Protein AF-A0A512BP98-F1 (afdb_monomer_lite)

Secondary structure (DSSP, 8-state):
--------------------------HHHHHHHHHHHHHHHHHEEE-TTS-EEEEETTEEEEE-TTS-EEEEETTS-EEEE-TTS-EEEEPPPPP---TT-----TT--PPTTHHHHHHHHHHHHHHHHHHHHHTSPPPPTTEEEEESSTTS--EEEEEPP-

Organism: NCBI:txid670291

Sequence (162 aa):
MALLAVAGTPAKAIPLWSSISQIDVPFALLEILQEQDLAYARAAARGPRGGAVARGPRGTVARGPQGGVAARGAYGGAAARGPAGNVAVRPGYRPPVPAGGWYRPPSYWWRPGAAVAAGAALGFVTAAAATAYATSPAPAAGQCWYYTNPQRTQGFWDICPR

pLDDT: mean 74.65, std 18.04, range [31.36, 97.12]

Structure (mmCIF, N/CA/C/O backbone):
data_AF-A0A512BP98-F1
#
_entry.id   AF-A0A512BP98-F1
#
loop_
_atom_site.group_PDB
_atom_site.id
_atom_site.type_symbol
_atom_site.label_atom_id
_atom_site.label_alt_id
_atom_site.label_comp_id
_atom_site.label_asym_id
_atom_site.label_entity_id
_atom_site.label_seq_id
_atom_site.pdbx_PDB_ins_code
_atom_site.Cartn_x
_atom_site.Cartn_y
_atom_site.Cartn_z
_atom_site.occupancy
_atom_site.B_iso_or_equiv
_atom_site.auth_seq_id
_atom_site.auth_comp_id
_atom_site.auth_asym_id
_atom_site.auth_atom_id
_atom_site.pdbx_PDB_model_num
ATOM 1 N N . MET A 1 1 ? -49.598 29.767 -35.362 1.00 39.59 1 MET A N 1
ATOM 2 C CA . MET A 1 1 ? -49.792 29.890 -36.826 1.00 39.59 1 MET A CA 1
ATOM 3 C C . MET A 1 1 ? -48.652 30.729 -37.390 1.00 39.59 1 MET A C 1
ATOM 5 O O . MET A 1 1 ? -48.284 31.679 -36.718 1.00 39.59 1 MET A O 1
ATOM 9 N N . ALA A 1 2 ? -48.158 30.368 -38.583 1.00 36.09 2 ALA A N 1
ATOM 10 C CA . ALA A 1 2 ? -47.005 30.912 -39.338 1.00 36.09 2 ALA A CA 1
ATOM 11 C C . ALA A 1 2 ? -45.625 30.425 -38.830 1.00 36.09 2 ALA A C 1
ATOM 13 O O . ALA A 1 2 ? -45.247 30.745 -37.711 1.00 36.09 2 ALA A O 1
ATOM 14 N N . LEU A 1 3 ? -44.911 29.473 -39.457 1.00 31.36 3 LEU A N 1
ATOM 15 C CA . LEU A 1 3 ? -44.362 29.325 -40.830 1.00 31.36 3 LEU A CA 1
ATOM 16 C C . LEU A 1 3 ? -43.323 30.393 -41.238 1.00 31.36 3 LEU A C 1
ATOM 18 O O . LEU A 1 3 ? -43.683 31.520 -41.539 1.00 31.36 3 LEU A O 1
ATOM 22 N N . LEU A 1 4 ? -42.068 29.913 -41.299 1.00 37.94 4 LEU A N 1
ATOM 23 C CA . LEU A 1 4 ? -40.976 30.165 -42.260 1.00 37.94 4 LEU A CA 1
ATOM 24 C C . LEU A 1 4 ? -40.556 31.603 -42.610 1.00 37.94 4 LEU A C 1
ATOM 26 O O . LEU A 1 4 ? -41.310 32.347 -43.219 1.00 37.94 4 LEU A O 1
ATOM 30 N N . ALA A 1 5 ? -39.250 31.867 -42.473 1.00 34.59 5 ALA A N 1
ATOM 31 C CA . ALA A 1 5 ? -38.382 32.098 -43.637 1.00 34.59 5 ALA A CA 1
ATOM 32 C C . ALA A 1 5 ? -36.896 32.005 -43.237 1.00 34.59 5 ALA A C 1
ATOM 34 O O . ALA A 1 5 ? -36.351 32.879 -42.569 1.00 34.59 5 ALA A O 1
ATOM 35 N N . VAL A 1 6 ? -36.237 30.930 -43.676 1.00 40.78 6 VAL A N 1
ATOM 36 C CA . VAL A 1 6 ? -34.780 30.886 -43.843 1.00 40.78 6 VAL A CA 1
ATOM 37 C C . VAL A 1 6 ? -34.463 31.720 -45.083 1.00 40.78 6 VAL A C 1
ATOM 39 O O . VAL A 1 6 ? -34.908 31.382 -46.176 1.00 40.78 6 VAL A O 1
ATOM 42 N N . ALA A 1 7 ? -33.695 32.791 -44.916 1.00 38.19 7 ALA A N 1
ATOM 43 C CA . ALA A 1 7 ? -33.055 33.511 -46.009 1.00 38.19 7 ALA A CA 1
ATOM 44 C C . ALA A 1 7 ? -31.550 33.527 -45.727 1.00 38.19 7 ALA A C 1
ATOM 46 O O . ALA A 1 7 ? -31.089 34.122 -44.754 1.00 38.19 7 ALA A O 1
ATOM 47 N N . GLY A 1 8 ? -30.809 32.770 -46.537 1.00 35.94 8 GLY A N 1
ATOM 48 C CA . GLY A 1 8 ? -29.367 32.603 -46.424 1.00 35.94 8 GLY A CA 1
ATOM 49 C C . GLY A 1 8 ? -28.592 33.872 -46.767 1.00 35.94 8 GLY A C 1
ATOM 50 O O . GLY A 1 8 ? -28.970 34.638 -47.652 1.00 35.94 8 GLY A O 1
ATOM 51 N N . THR A 1 9 ? -27.461 34.049 -46.093 1.00 41.59 9 THR A N 1
ATOM 52 C CA . THR A 1 9 ? -26.398 34.971 -46.493 1.00 41.59 9 THR A CA 1
ATOM 53 C C . THR A 1 9 ? -25.179 34.148 -46.924 1.00 41.59 9 THR A C 1
ATOM 55 O O . THR A 1 9 ? -24.872 33.126 -46.304 1.00 41.59 9 THR A O 1
ATOM 58 N N . PRO A 1 10 ? -24.509 34.519 -48.030 1.00 41.44 10 PRO A N 1
ATOM 59 C CA . PRO A 1 10 ? -23.468 33.695 -48.628 1.00 41.44 10 PRO A CA 1
ATOM 60 C C . PRO A 1 10 ? -22.238 33.635 -47.721 1.00 41.44 10 PRO A C 1
ATOM 62 O O . PRO A 1 10 ? -21.668 34.662 -47.345 1.00 41.44 10 PRO A O 1
ATOM 65 N N . ALA A 1 11 ? -21.817 32.410 -47.404 1.00 36.59 11 ALA A N 1
ATOM 66 C CA . ALA A 1 11 ? -20.544 32.131 -46.765 1.00 36.59 11 ALA A CA 1
ATOM 67 C C . ALA A 1 11 ? -19.421 32.735 -47.619 1.00 36.59 11 ALA A C 1
ATOM 69 O O . ALA A 1 11 ? -19.130 32.279 -48.726 1.00 36.59 11 ALA A O 1
ATOM 70 N N . LYS A 1 12 ? -18.806 33.798 -47.103 1.00 33.00 12 LYS A N 1
ATOM 71 C CA . LYS A 1 12 ? -17.598 34.381 -47.672 1.00 33.00 12 LYS A CA 1
ATOM 72 C C . LYS A 1 12 ? -16.491 33.344 -47.496 1.00 33.00 12 LYS A C 1
ATOM 74 O O . LYS A 1 12 ? -16.053 33.094 -46.376 1.00 33.00 12 LYS A O 1
ATOM 79 N N . ALA A 1 13 ? -16.107 32.699 -48.596 1.00 33.84 13 ALA A N 1
ATOM 80 C CA . ALA A 1 13 ? -15.007 31.752 -48.639 1.00 33.84 13 ALA A CA 1
ATOM 81 C C . ALA A 1 13 ? -13.749 32.428 -48.080 1.00 33.84 13 ALA A C 1
ATOM 83 O O . ALA A 1 13 ? -13.216 33.369 -48.668 1.00 33.84 13 ALA A O 1
ATOM 84 N N . ILE A 1 14 ? -13.312 31.972 -46.909 1.00 42.06 14 ILE A N 1
ATOM 85 C CA . ILE A 1 14 ? -11.987 32.284 -46.389 1.00 42.06 14 ILE A CA 1
ATOM 86 C C . ILE A 1 14 ? -11.029 31.544 -47.324 1.00 42.06 14 ILE A C 1
ATOM 88 O O . ILE A 1 14 ? -11.155 30.321 -47.442 1.00 42.06 14 ILE A O 1
ATOM 92 N N . PRO A 1 15 ? -10.119 32.229 -48.035 1.00 39.94 15 PRO A N 1
ATOM 93 C CA . PRO A 1 15 ? -9.120 31.521 -48.806 1.00 39.94 15 PRO A CA 1
ATOM 94 C C . PRO A 1 15 ? -8.300 30.693 -47.818 1.00 39.94 15 PRO A C 1
ATOM 96 O O . PRO A 1 15 ? -7.612 31.237 -46.954 1.00 39.94 15 PRO A O 1
ATOM 99 N N . LEU A 1 16 ? -8.384 29.368 -47.946 1.00 37.56 16 LEU A N 1
ATOM 100 C CA . LEU A 1 16 ? -7.398 28.433 -47.418 1.00 37.56 16 LEU A CA 1
ATOM 101 C C . LEU A 1 16 ? -6.111 28.647 -48.219 1.00 37.56 16 LEU A C 1
ATOM 103 O O . LEU A 1 16 ? -5.688 27.802 -49.002 1.00 37.56 16 LEU A O 1
ATOM 107 N N . TRP A 1 17 ? -5.501 29.821 -48.065 1.00 37.38 17 TRP A N 1
ATOM 108 C CA . TRP A 1 17 ? -4.091 29.971 -48.336 1.00 37.38 17 TRP A CA 1
ATOM 109 C C . TRP A 1 17 ? -3.390 29.212 -47.228 1.00 37.38 17 TRP A C 1
ATOM 111 O O . TRP A 1 17 ? -3.154 29.693 -46.123 1.00 37.38 17 TRP A O 1
ATOM 121 N N . SER A 1 18 ? -3.146 27.949 -47.550 1.00 37.00 18 SER A N 1
ATOM 122 C CA . SER A 1 18 ? -2.037 27.179 -47.050 1.00 37.00 18 SER A CA 1
ATOM 123 C C . SER A 1 18 ? -0.795 28.061 -47.146 1.00 37.00 18 SER A C 1
ATOM 125 O O . SER A 1 18 ? -0.094 28.066 -48.154 1.00 37.00 18 SER A O 1
ATOM 127 N N . SER A 1 19 ? -0.504 28.791 -46.070 1.00 35.91 19 SER A N 1
ATOM 128 C CA . SER A 1 19 ? 0.875 28.957 -45.649 1.00 35.91 19 SER A CA 1
ATOM 129 C C . SER A 1 19 ? 1.398 27.542 -45.459 1.00 35.91 19 SER A C 1
ATOM 131 O O . SER A 1 19 ? 1.323 26.959 -44.380 1.00 35.91 19 SER A O 1
ATOM 133 N N . ILE A 1 20 ? 1.876 26.951 -46.554 1.00 42.22 20 ILE A N 1
ATOM 134 C CA . ILE A 1 20 ? 2.991 26.029 -46.491 1.00 42.22 20 ILE A CA 1
ATOM 135 C C . ILE A 1 20 ? 4.072 26.909 -45.896 1.00 42.22 20 ILE A C 1
ATOM 137 O O . ILE A 1 20 ? 4.719 27.681 -46.598 1.00 42.22 20 ILE A O 1
ATOM 141 N N . SER A 1 21 ? 4.135 26.901 -44.565 1.00 42.84 21 SER A N 1
ATOM 142 C CA . SER A 1 21 ? 5.282 27.356 -43.816 1.00 42.84 21 SER A CA 1
ATOM 143 C C . SER A 1 21 ? 6.435 26.637 -44.477 1.00 42.84 21 SER A C 1
ATOM 145 O O . SER A 1 21 ? 6.588 25.426 -44.326 1.00 42.84 21 SER A O 1
ATOM 147 N N . GLN A 1 22 ? 7.139 27.367 -45.333 1.00 44.88 22 GLN A N 1
ATOM 148 C CA . GLN A 1 22 ? 8.429 26.987 -45.840 1.00 44.88 22 GLN A CA 1
ATOM 149 C C . GLN A 1 22 ? 9.203 26.656 -44.575 1.00 44.88 22 GLN A C 1
ATOM 151 O O . GLN A 1 22 ? 9.452 27.529 -43.744 1.00 44.88 22 GLN A O 1
ATOM 156 N N . ILE A 1 23 ? 9.390 25.360 -44.332 1.00 49.16 23 ILE A N 1
ATOM 157 C CA . ILE A 1 23 ? 10.191 24.886 -43.223 1.00 49.16 23 ILE A CA 1
ATOM 158 C C . ILE A 1 23 ? 11.600 25.292 -43.640 1.00 49.16 23 ILE A C 1
ATOM 160 O O . ILE A 1 23 ? 12.317 24.513 -44.262 1.00 49.16 23 ILE A O 1
ATOM 164 N N . ASP A 1 24 ? 11.960 26.546 -43.367 1.00 49.97 24 ASP A N 1
ATOM 165 C CA . ASP A 1 24 ? 13.341 26.971 -43.244 1.00 49.97 24 ASP A CA 1
ATOM 166 C C . ASP A 1 24 ? 13.849 26.215 -42.028 1.00 49.97 24 ASP A C 1
ATOM 168 O O . ASP A 1 24 ? 13.791 26.669 -40.886 1.00 49.97 24 ASP A O 1
ATOM 172 N N . VAL A 1 25 ? 14.239 24.968 -42.278 1.00 53.50 25 VAL A N 1
ATOM 173 C CA . VAL A 1 25 ? 15.059 24.200 -41.363 1.00 53.50 25 VAL A CA 1
ATOM 174 C C . VAL A 1 25 ? 16.307 25.058 -41.168 1.00 53.50 25 VAL A C 1
ATOM 176 O O . VAL A 1 25 ? 17.061 25.247 -42.127 1.00 53.50 25 VAL A O 1
ATOM 179 N N . PRO A 1 26 ? 16.508 25.655 -39.978 1.00 64.62 26 PRO A N 1
ATOM 180 C CA . PRO A 1 26 ? 17.643 26.531 -39.770 1.00 64.62 26 PRO A CA 1
ATOM 181 C C . PRO A 1 26 ? 18.900 25.708 -40.033 1.00 64.62 26 PRO A C 1
ATOM 183 O O . PRO A 1 26 ? 18.976 24.552 -39.621 1.00 64.62 26 PRO A O 1
ATOM 186 N N . PHE A 1 27 ? 19.874 26.290 -40.727 1.00 59.91 27 PHE A N 1
ATOM 187 C CA . PHE A 1 27 ? 21.134 25.631 -41.084 1.00 59.91 27 PHE A CA 1
ATOM 188 C C . PHE A 1 27 ? 21.770 24.890 -39.889 1.00 59.91 27 PHE A C 1
ATOM 190 O O . PHE A 1 27 ? 22.237 23.767 -40.037 1.00 59.91 27 PHE A O 1
ATOM 197 N N . ALA A 1 28 ? 21.642 25.448 -38.681 1.00 59.97 28 ALA A N 1
ATOM 198 C CA . ALA A 1 28 ? 22.069 24.823 -37.430 1.00 59.97 28 ALA A CA 1
ATOM 199 C C . ALA A 1 28 ? 21.374 23.481 -37.113 1.00 59.97 28 ALA A C 1
ATOM 201 O O . ALA A 1 28 ? 21.995 22.586 -36.555 1.00 59.97 28 ALA A O 1
ATOM 202 N N . LEU A 1 29 ? 20.094 23.300 -37.458 1.00 61.03 29 LEU A N 1
ATOM 203 C CA . LEU A 1 29 ? 19.386 22.031 -37.265 1.00 61.03 29 LEU A CA 1
ATOM 204 C C . LEU A 1 29 ? 19.847 20.970 -38.270 1.00 61.03 29 LEU A C 1
ATOM 206 O O . LEU A 1 2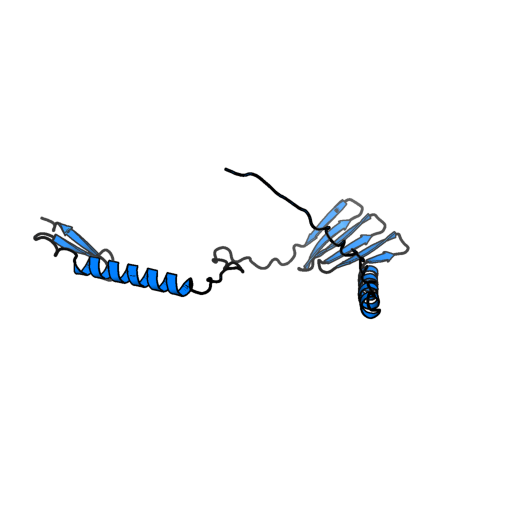9 ? 19.983 19.810 -37.889 1.00 61.03 29 LEU A O 1
ATOM 210 N N . LEU A 1 30 ? 20.127 21.353 -39.522 1.00 66.19 30 LEU A N 1
ATOM 211 C CA . LEU A 1 30 ? 20.768 20.441 -40.475 1.00 66.19 30 LEU A CA 1
ATOM 212 C C . LEU A 1 30 ? 22.164 20.049 -39.998 1.00 66.19 30 LEU A C 1
ATOM 214 O O . LEU A 1 30 ? 22.507 18.877 -40.057 1.00 66.19 30 LEU A O 1
ATOM 218 N N . GLU A 1 31 ? 22.935 21.000 -39.476 1.00 66.75 31 GLU A N 1
ATOM 219 C CA . GLU A 1 31 ? 24.270 20.752 -38.935 1.00 66.75 31 GLU A CA 1
ATOM 220 C C . GLU A 1 31 ? 24.221 19.781 -37.743 1.00 66.75 31 GLU A C 1
ATOM 222 O O . GLU A 1 31 ? 24.942 18.787 -37.733 1.00 66.75 31 GLU A O 1
ATOM 227 N N . ILE A 1 32 ? 23.278 19.968 -36.810 1.00 62.75 32 ILE A N 1
ATOM 228 C CA . ILE A 1 32 ? 23.060 19.056 -35.672 1.00 62.75 32 ILE A CA 1
ATOM 229 C C . ILE A 1 32 ? 22.636 17.656 -36.137 1.00 62.75 32 ILE A C 1
ATOM 231 O O . ILE A 1 32 ? 23.136 16.654 -35.619 1.00 62.75 32 ILE A O 1
ATOM 235 N N . LEU A 1 33 ? 21.712 17.555 -37.098 1.00 67.69 33 LEU A N 1
ATOM 236 C CA . LEU A 1 33 ? 21.278 16.260 -37.636 1.00 67.69 33 LEU A CA 1
ATOM 237 C C . LEU A 1 33 ? 22.426 15.557 -38.376 1.00 67.69 33 LEU A C 1
ATOM 239 O O . LEU A 1 33 ? 22.634 14.357 -38.201 1.00 67.69 33 LEU A O 1
ATOM 243 N N . GLN A 1 34 ? 23.226 16.308 -39.128 1.00 63.88 34 GLN A N 1
ATOM 244 C CA . GLN A 1 34 ? 24.363 15.795 -39.885 1.00 63.88 34 GLN A CA 1
ATOM 245 C C . GLN A 1 34 ? 25.520 15.362 -38.972 1.00 63.88 34 GLN A C 1
ATOM 247 O O . GLN A 1 34 ? 26.167 14.344 -39.229 1.00 63.88 34 GLN A O 1
ATOM 252 N N . GLU A 1 35 ? 25.748 16.062 -37.859 1.00 57.34 35 GLU A N 1
ATOM 253 C CA . GLU A 1 35 ? 26.677 15.636 -36.811 1.00 57.34 35 GLU A CA 1
ATOM 254 C C . GLU A 1 35 ? 26.211 14.362 -36.098 1.00 57.34 35 GLU A C 1
ATOM 256 O O . GLU A 1 35 ? 27.038 13.490 -35.812 1.00 57.34 35 GLU A O 1
ATOM 261 N N . GLN A 1 36 ? 24.907 14.212 -35.842 1.00 59.97 36 GLN A N 1
ATOM 262 C CA . GLN A 1 36 ? 24.342 13.004 -35.234 1.00 59.97 36 GLN A CA 1
ATOM 263 C C . GLN A 1 36 ? 24.442 11.791 -36.158 1.00 59.97 36 GLN A C 1
ATOM 265 O O . GLN A 1 36 ? 24.864 10.726 -35.702 1.00 59.97 36 GLN A O 1
ATOM 270 N N . ASP A 1 37 ? 24.139 11.947 -37.448 1.00 54.72 37 ASP A N 1
ATOM 271 C CA . ASP A 1 37 ? 24.286 10.876 -38.437 1.00 54.72 37 ASP A CA 1
ATOM 272 C C . ASP A 1 37 ? 25.752 10.487 -38.634 1.00 54.72 37 ASP A C 1
ATOM 274 O O . ASP A 1 37 ? 26.072 9.301 -38.720 1.00 54.72 37 ASP A O 1
ATOM 278 N N . LEU A 1 38 ? 26.681 11.449 -38.604 1.00 57.88 38 LEU A N 1
ATOM 279 C CA . LEU A 1 38 ? 28.112 11.153 -38.619 1.00 57.88 38 LEU A CA 1
ATOM 280 C C . LEU A 1 38 ? 28.579 10.487 -37.323 1.00 57.88 38 LEU A C 1
ATOM 282 O O . LEU A 1 38 ? 29.408 9.585 -37.376 1.00 57.88 38 LEU A O 1
ATOM 286 N N . ALA A 1 39 ? 28.071 10.882 -36.157 1.00 58.88 39 ALA A N 1
ATOM 287 C CA . ALA A 1 39 ? 28.380 10.220 -34.892 1.00 58.88 39 ALA A CA 1
ATOM 288 C C . ALA A 1 39 ? 27.839 8.783 -34.862 1.00 58.88 39 ALA A C 1
ATOM 290 O O . ALA A 1 39 ? 28.541 7.881 -34.406 1.00 58.88 39 ALA A O 1
ATOM 291 N N . TYR A 1 40 ? 26.643 8.553 -35.407 1.00 53.28 40 TYR A N 1
ATOM 292 C CA . TYR A 1 40 ? 26.025 7.236 -35.533 1.00 53.28 40 TYR A CA 1
ATOM 293 C C . TYR A 1 40 ? 26.748 6.358 -36.566 1.00 53.28 40 TYR A C 1
ATOM 295 O O . TYR A 1 40 ? 27.058 5.198 -36.290 1.00 53.28 40 TYR A O 1
ATOM 303 N N . ALA A 1 41 ? 27.127 6.926 -37.714 1.00 54.91 41 ALA A N 1
ATOM 304 C CA . ALA A 1 41 ? 27.944 6.266 -38.729 1.00 54.91 41 ALA A CA 1
ATOM 305 C C . ALA A 1 41 ? 29.365 5.963 -38.222 1.00 54.91 41 ALA A C 1
ATOM 307 O O . ALA A 1 41 ? 29.892 4.888 -38.478 1.00 54.91 41 ALA A O 1
ATOM 308 N N . ARG A 1 42 ? 29.976 6.842 -37.417 1.00 53.97 42 ARG A N 1
ATOM 309 C CA . ARG A 1 42 ? 31.253 6.569 -36.722 1.00 53.97 42 ARG A CA 1
ATOM 310 C C . ARG A 1 42 ? 31.105 5.503 -35.641 1.00 53.97 42 ARG A C 1
ATOM 312 O O . ARG A 1 42 ? 32.078 4.831 -35.299 1.00 53.97 42 ARG A O 1
ATOM 319 N N . ALA A 1 43 ? 29.902 5.334 -35.103 1.00 64.56 43 ALA A N 1
ATOM 320 C CA . ALA A 1 43 ? 29.615 4.285 -34.146 1.00 64.56 43 ALA A CA 1
ATOM 321 C C . ALA A 1 43 ? 29.541 2.905 -34.818 1.00 64.56 43 ALA A C 1
ATOM 323 O O . ALA A 1 43 ? 29.760 1.910 -34.129 1.00 64.56 43 ALA A O 1
ATOM 324 N N . ALA A 1 44 ? 29.298 2.835 -36.134 1.00 73.88 44 ALA A N 1
ATOM 325 C CA . ALA A 1 44 ? 29.232 1.603 -36.912 1.00 73.88 44 ALA A CA 1
ATOM 326 C C . ALA A 1 44 ? 30.318 1.525 -38.006 1.00 73.88 44 ALA A C 1
ATOM 328 O O . ALA A 1 44 ? 30.187 2.096 -39.081 1.00 73.88 44 ALA A O 1
ATOM 329 N N . ALA A 1 45 ? 31.381 0.752 -37.778 1.00 81.81 45 ALA A N 1
ATOM 330 C CA . ALA A 1 45 ? 32.474 0.569 -38.733 1.00 81.81 45 ALA A CA 1
ATOM 331 C C . ALA A 1 45 ? 32.446 -0.824 -39.376 1.00 81.81 45 ALA A C 1
ATOM 333 O O . ALA A 1 45 ? 32.307 -1.834 -38.681 1.00 81.81 45 ALA A O 1
ATOM 334 N N . ARG A 1 46 ? 32.652 -0.900 -40.698 1.00 80.81 46 ARG A N 1
ATOM 335 C CA . ARG A 1 46 ? 32.853 -2.161 -41.429 1.00 80.81 46 ARG A CA 1
ATOM 336 C C . ARG A 1 46 ? 34.295 -2.263 -41.912 1.00 80.81 46 ARG A C 1
ATOM 338 O O . ARG A 1 46 ? 34.794 -1.377 -42.593 1.00 80.81 46 ARG A O 1
ATOM 345 N N . GLY A 1 47 ? 34.968 -3.345 -41.539 1.00 78.06 47 GLY A N 1
ATOM 346 C CA . GLY A 1 47 ? 36.344 -3.606 -41.930 1.00 78.06 47 GLY A CA 1
ATOM 347 C C . GLY A 1 47 ? 36.449 -4.177 -43.349 1.00 78.06 47 GLY A C 1
ATOM 348 O O . GLY A 1 47 ? 35.525 -4.849 -43.815 1.00 78.06 47 GLY A O 1
ATOM 349 N N . PRO A 1 48 ? 37.609 -4.014 -44.008 1.00 73.44 48 PRO A N 1
ATOM 350 C CA . PRO A 1 48 ? 37.841 -4.471 -45.383 1.00 73.44 48 PRO A CA 1
ATOM 351 C C . PRO A 1 48 ? 37.709 -5.989 -45.552 1.00 73.44 48 PRO A C 1
ATOM 353 O O . PRO A 1 48 ? 37.440 -6.479 -46.641 1.00 73.44 48 PRO A O 1
ATOM 356 N N . ARG A 1 49 ? 37.856 -6.752 -44.463 1.00 74.94 49 ARG A N 1
ATOM 357 C CA . ARG A 1 49 ? 37.703 -8.213 -44.465 1.00 74.94 49 ARG A CA 1
ATOM 358 C C . ARG A 1 49 ? 36.263 -8.685 -44.236 1.00 74.94 49 ARG A C 1
ATOM 360 O O . ARG A 1 49 ? 36.053 -9.880 -44.114 1.00 74.94 49 ARG A O 1
ATOM 367 N N . GLY A 1 50 ? 35.282 -7.779 -44.156 1.00 78.00 50 GLY A N 1
ATOM 368 C CA . GLY A 1 50 ? 33.854 -8.110 -44.043 1.00 78.00 50 GLY A CA 1
ATOM 369 C C . GLY A 1 50 ? 33.279 -8.114 -42.621 1.00 78.00 50 GLY A C 1
ATOM 370 O O . GLY A 1 50 ? 32.067 -8.266 -42.468 1.00 78.00 50 GLY A O 1
ATOM 371 N N . GLY A 1 51 ? 34.107 -7.904 -41.592 1.00 84.00 51 GLY A N 1
ATOM 372 C CA . GLY A 1 51 ? 33.649 -7.734 -40.209 1.00 84.00 51 GLY A CA 1
ATOM 373 C C . GLY A 1 51 ? 33.001 -6.367 -39.968 1.00 84.00 51 GLY A C 1
ATOM 374 O O . GLY A 1 51 ? 33.320 -5.407 -40.663 1.00 84.00 51 GLY A O 1
ATOM 375 N N . ALA A 1 52 ? 32.109 -6.264 -38.986 1.00 85.94 52 ALA A N 1
ATOM 376 C CA . ALA A 1 52 ? 31.407 -5.025 -38.646 1.00 85.94 52 ALA A CA 1
ATOM 377 C C . ALA A 1 52 ? 31.341 -4.821 -37.131 1.00 85.94 52 ALA A C 1
ATOM 379 O O . ALA A 1 52 ? 31.123 -5.780 -36.400 1.00 85.94 52 ALA A O 1
ATOM 380 N N . VAL A 1 53 ? 31.496 -3.591 -36.653 1.00 86.25 53 VAL A N 1
ATOM 381 C CA . VAL A 1 53 ? 31.329 -3.214 -35.245 1.00 86.25 53 VAL A CA 1
ATOM 382 C C . VAL A 1 53 ? 30.357 -2.055 -35.163 1.00 86.25 53 VAL A C 1
ATOM 384 O O . VAL A 1 53 ? 30.519 -1.109 -35.911 1.00 86.25 53 VAL A O 1
ATOM 387 N N . ALA A 1 54 ? 29.386 -2.117 -34.258 1.00 87.62 54 ALA A N 1
ATOM 388 C CA . ALA A 1 54 ? 28.453 -1.045 -33.943 1.00 87.62 54 ALA A CA 1
ATOM 389 C C . ALA A 1 54 ? 28.502 -0.724 -32.443 1.00 87.62 54 ALA A C 1
ATOM 391 O O . ALA A 1 54 ? 28.474 -1.624 -31.601 1.00 87.62 54 ALA A O 1
ATOM 392 N N . ARG A 1 55 ? 28.562 0.559 -32.095 1.00 84.44 55 ARG A N 1
ATOM 393 C CA . ARG A 1 55 ? 28.512 1.091 -30.733 1.00 84.44 55 ARG A CA 1
ATOM 394 C C . ARG A 1 55 ? 27.258 1.935 -30.585 1.00 84.44 55 ARG A C 1
ATOM 396 O O . ARG A 1 55 ? 26.957 2.765 -31.425 1.00 84.44 55 ARG A O 1
ATOM 403 N N . GLY A 1 56 ? 26.527 1.735 -29.503 1.00 81.38 56 GLY A N 1
ATOM 404 C CA . GLY A 1 56 ? 25.343 2.521 -29.202 1.00 81.38 56 GLY A CA 1
ATOM 405 C C . GLY A 1 56 ? 25.167 2.728 -27.702 1.00 81.38 56 GLY A C 1
ATOM 406 O O . GLY A 1 56 ? 25.915 2.164 -26.899 1.00 81.38 56 GLY A O 1
ATOM 407 N N . PRO A 1 57 ? 24.138 3.489 -27.302 1.00 77.25 57 PRO A N 1
ATOM 408 C CA . PRO A 1 57 ? 23.861 3.790 -25.896 1.00 77.25 57 PRO A CA 1
ATOM 409 C C . PRO A 1 57 ? 23.570 2.535 -25.058 1.00 77.25 57 PRO A C 1
ATOM 411 O O . PRO A 1 57 ? 23.749 2.535 -23.846 1.00 77.25 57 PRO A O 1
ATOM 414 N N . ARG A 1 58 ? 23.149 1.437 -25.699 1.00 77.12 58 ARG A N 1
ATOM 415 C CA . ARG A 1 58 ? 22.850 0.160 -25.031 1.00 77.12 58 ARG A CA 1
ATOM 416 C C . ARG A 1 58 ? 24.029 -0.817 -24.999 1.00 77.12 58 ARG A C 1
ATOM 418 O O . ARG A 1 58 ? 23.926 -1.853 -24.340 1.00 77.12 58 ARG A O 1
ATOM 425 N N . GLY A 1 59 ? 25.142 -0.506 -25.667 1.00 81.75 59 GLY A N 1
ATOM 426 C CA . GLY A 1 59 ? 26.306 -1.387 -25.728 1.00 81.75 59 GLY A CA 1
ATOM 427 C C . GLY A 1 59 ? 27.010 -1.418 -27.082 1.00 81.75 59 GLY A C 1
ATOM 428 O O . GLY A 1 59 ? 26.698 -0.650 -27.989 1.00 81.75 59 GLY A O 1
ATOM 429 N N . THR A 1 60 ? 27.973 -2.324 -27.216 1.00 87.38 60 THR A N 1
ATOM 430 C CA . THR A 1 60 ? 28.722 -2.571 -28.452 1.00 87.38 60 THR A CA 1
ATOM 431 C C . THR A 1 60 ? 28.435 -3.964 -28.986 1.00 87.38 60 THR A C 1
ATOM 433 O O . THR A 1 60 ? 28.299 -4.911 -28.216 1.00 87.38 60 THR A O 1
ATOM 436 N N . VAL A 1 61 ? 28.383 -4.108 -30.306 1.00 88.12 61 VAL A N 1
ATOM 437 C CA . VAL A 1 61 ? 28.263 -5.392 -31.000 1.00 88.12 61 VAL A CA 1
ATOM 438 C C . VAL A 1 61 ? 29.304 -5.443 -32.106 1.00 88.12 61 VAL A C 1
ATOM 440 O O . VAL A 1 61 ? 29.480 -4.477 -32.833 1.00 88.12 61 VAL A O 1
ATOM 443 N N . ALA A 1 62 ? 29.994 -6.563 -32.245 1.00 88.44 62 ALA A N 1
ATOM 444 C CA . ALA A 1 62 ? 30.966 -6.828 -33.286 1.00 88.44 62 ALA A CA 1
ATOM 445 C C . ALA A 1 62 ? 30.656 -8.171 -33.946 1.00 88.44 62 ALA A C 1
ATOM 447 O O . ALA A 1 62 ? 30.397 -9.156 -33.264 1.00 88.44 62 ALA A O 1
ATOM 448 N N . ARG A 1 63 ? 30.714 -8.225 -35.273 1.00 87.81 63 ARG A N 1
ATOM 449 C CA . ARG A 1 63 ? 30.675 -9.441 -36.078 1.00 87.81 63 ARG A CA 1
ATOM 450 C C . ARG A 1 63 ? 32.013 -9.592 -36.790 1.00 87.81 63 ARG A C 1
ATOM 452 O O . ARG A 1 63 ? 32.425 -8.713 -37.543 1.00 87.81 63 ARG A O 1
ATOM 459 N N . GLY A 1 64 ? 32.677 -10.713 -36.552 1.00 83.44 64 GLY A N 1
ATOM 460 C CA . GLY A 1 64 ? 33.877 -11.113 -37.265 1.00 83.44 64 GLY A CA 1
ATOM 461 C C . GLY A 1 64 ? 33.558 -11.601 -38.682 1.00 83.44 64 GLY A C 1
ATOM 462 O O . GLY A 1 64 ? 32.427 -12.004 -38.966 1.00 83.44 64 GLY A O 1
ATOM 463 N N . PRO A 1 65 ? 34.550 -11.599 -39.578 1.00 79.19 65 PRO A N 1
ATOM 464 C CA . PRO A 1 65 ? 34.345 -11.987 -40.969 1.00 79.19 65 PRO A CA 1
ATOM 465 C C . PRO A 1 65 ? 33.992 -13.471 -41.151 1.00 79.19 65 PRO A C 1
ATOM 467 O O . PRO A 1 65 ? 33.313 -13.824 -42.105 1.00 79.19 65 PRO A O 1
ATOM 470 N N . GLN A 1 66 ? 34.349 -14.326 -40.191 1.00 79.56 66 GLN A N 1
ATOM 471 C CA . GLN A 1 66 ? 33.979 -15.745 -40.150 1.00 79.56 66 GLN A CA 1
ATOM 472 C C . GLN A 1 66 ? 32.617 -15.997 -39.470 1.00 79.56 66 GLN A C 1
ATOM 474 O O . GLN A 1 66 ? 32.321 -17.115 -39.068 1.00 79.56 66 GLN A O 1
ATOM 479 N N . GLY A 1 67 ? 31.792 -14.965 -39.268 1.00 79.00 67 GLY A N 1
ATOM 480 C CA . GLY A 1 67 ? 30.436 -15.110 -38.722 1.00 79.00 67 GLY A CA 1
ATOM 481 C C . GLY A 1 67 ? 30.332 -15.139 -37.194 1.00 79.00 67 GLY A C 1
ATOM 482 O O . GLY A 1 67 ? 29.217 -15.128 -36.670 1.00 79.00 67 GLY A O 1
ATOM 483 N N . GLY A 1 68 ? 31.455 -15.104 -36.468 1.00 85.62 68 GLY A N 1
ATOM 484 C CA . GLY A 1 68 ? 31.451 -14.943 -35.011 1.00 85.62 68 GLY A CA 1
ATOM 485 C C . GLY A 1 68 ? 30.879 -13.585 -34.590 1.00 85.62 68 GLY A C 1
ATOM 486 O O . GLY A 1 68 ? 31.091 -12.588 -35.275 1.00 85.62 68 GLY A O 1
ATOM 487 N N . VAL A 1 69 ? 30.153 -13.524 -33.476 1.00 86.88 69 VAL A N 1
ATOM 488 C CA . VAL A 1 69 ? 29.500 -12.305 -32.974 1.00 86.88 69 VAL A CA 1
ATOM 489 C C . VAL A 1 69 ? 29.852 -12.104 -31.510 1.00 86.88 69 VAL A C 1
ATOM 491 O O . VAL A 1 69 ? 29.712 -13.028 -30.725 1.00 86.88 69 VAL A O 1
ATOM 494 N N . ALA A 1 70 ? 30.260 -10.903 -31.121 1.00 88.31 70 ALA A N 1
ATOM 495 C CA . ALA A 1 70 ? 30.468 -10.506 -29.737 1.00 88.31 70 ALA A CA 1
ATOM 496 C C . ALA A 1 70 ? 29.636 -9.264 -29.418 1.00 88.31 70 ALA A C 1
ATOM 498 O O . ALA A 1 70 ? 29.591 -8.326 -30.202 1.00 88.31 70 ALA A O 1
ATOM 499 N N . ALA A 1 71 ? 28.993 -9.239 -28.261 1.00 88.75 71 ALA A N 1
ATOM 500 C CA . ALA A 1 71 ? 28.210 -8.125 -27.766 1.00 88.75 71 ALA A CA 1
ATOM 501 C C . ALA A 1 71 ? 28.620 -7.809 -26.328 1.00 88.75 71 ALA A C 1
ATOM 503 O O . ALA A 1 71 ? 28.863 -8.714 -25.531 1.00 88.75 71 ALA A O 1
ATOM 504 N N . ARG A 1 72 ? 28.674 -6.526 -25.980 1.00 86.62 72 ARG A N 1
ATOM 505 C CA . ARG A 1 72 ? 28.857 -6.034 -24.616 1.00 86.62 72 ARG A CA 1
ATOM 506 C C . ARG A 1 72 ? 27.742 -5.045 -24.305 1.00 86.62 72 ARG A C 1
ATOM 508 O O . ARG A 1 72 ? 27.606 -4.044 -24.997 1.00 86.62 72 ARG A O 1
ATOM 515 N N . GLY A 1 73 ? 26.962 -5.314 -23.267 1.00 83.06 73 GLY A N 1
ATOM 516 C CA . GLY A 1 73 ? 25.912 -4.421 -22.784 1.00 83.06 73 GLY A CA 1
ATOM 517 C C . GLY A 1 73 ? 26.459 -3.284 -21.919 1.00 83.06 73 GLY A C 1
ATOM 518 O O . GLY A 1 73 ? 27.547 -3.385 -21.350 1.00 83.06 73 GLY A O 1
ATOM 519 N N . ALA A 1 74 ? 25.668 -2.219 -21.773 1.00 80.25 74 ALA A N 1
ATOM 520 C CA . ALA A 1 74 ? 26.010 -1.045 -20.962 1.00 8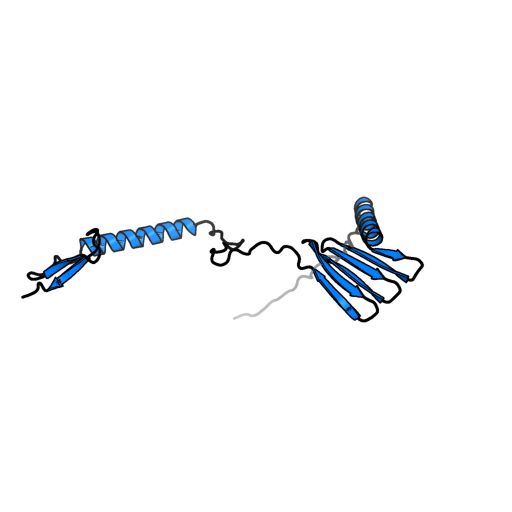0.25 74 ALA A CA 1
ATOM 521 C C . ALA A 1 74 ? 26.344 -1.381 -19.491 1.00 80.25 74 ALA A C 1
ATOM 523 O O . ALA A 1 74 ? 27.209 -0.752 -18.892 1.00 80.25 74 ALA A O 1
ATOM 524 N N . TYR A 1 75 ? 25.727 -2.426 -18.934 1.00 78.81 75 TYR A N 1
ATOM 525 C CA . TYR A 1 75 ? 25.906 -2.852 -17.539 1.00 78.81 75 TYR A CA 1
ATOM 526 C C . TYR A 1 75 ? 26.996 -3.928 -17.355 1.00 78.81 75 TYR A C 1
ATOM 528 O O . TYR A 1 75 ? 26.923 -4.773 -16.463 1.00 78.81 75 TYR A O 1
ATOM 536 N N . GLY A 1 76 ? 27.995 -3.954 -18.245 1.00 80.06 76 GLY A N 1
ATOM 537 C CA . GLY A 1 76 ? 29.177 -4.821 -18.129 1.00 80.06 76 GLY A CA 1
ATOM 538 C C . GLY A 1 76 ? 28.964 -6.298 -18.483 1.00 80.06 76 GLY A C 1
ATOM 539 O O . GLY A 1 76 ? 29.906 -7.090 -18.382 1.00 80.06 76 GLY A O 1
ATOM 540 N N . GLY A 1 77 ? 27.756 -6.674 -18.914 1.00 87.00 77 GLY A N 1
ATOM 541 C CA . GLY A 1 77 ? 27.471 -8.005 -19.451 1.00 87.00 77 GLY A CA 1
ATOM 542 C C . GLY A 1 77 ? 28.063 -8.175 -20.845 1.00 87.00 77 GLY A C 1
ATOM 543 O O . GLY A 1 77 ? 28.128 -7.213 -21.609 1.00 87.00 77 GLY A O 1
ATOM 544 N N . ALA A 1 78 ? 28.489 -9.383 -21.190 1.00 86.81 78 ALA A N 1
ATOM 545 C CA . ALA A 1 78 ? 29.029 -9.687 -22.507 1.00 86.81 78 ALA A CA 1
ATOM 546 C C . ALA A 1 78 ? 28.566 -11.060 -22.992 1.00 86.81 78 ALA A C 1
ATOM 548 O O . ALA A 1 78 ? 28.383 -11.974 -22.198 1.00 86.81 78 ALA A O 1
ATOM 549 N N . ALA A 1 79 ? 28.393 -11.210 -24.296 1.00 87.81 79 ALA A N 1
ATOM 550 C CA . ALA A 1 79 ? 28.101 -12.483 -24.933 1.00 87.81 79 ALA A CA 1
ATOM 551 C C . ALA A 1 79 ? 28.933 -12.601 -26.206 1.00 87.81 79 ALA A C 1
ATOM 553 O O . ALA A 1 79 ? 29.031 -11.640 -26.960 1.00 87.81 79 ALA A O 1
ATOM 554 N N . ALA A 1 80 ? 29.523 -13.759 -26.460 1.00 88.25 80 ALA A N 1
ATOM 555 C CA . ALA A 1 80 ? 30.241 -14.047 -27.688 1.00 88.25 80 ALA A CA 1
ATOM 556 C C . ALA A 1 80 ? 29.809 -15.406 -28.234 1.00 88.25 80 ALA A C 1
ATOM 558 O O . ALA A 1 80 ? 29.717 -16.372 -27.485 1.00 88.25 80 ALA A O 1
ATOM 559 N N . ARG A 1 81 ? 29.559 -15.482 -29.539 1.00 87.88 81 ARG A N 1
ATOM 560 C CA . ARG A 1 81 ? 29.344 -16.709 -30.301 1.00 87.88 81 ARG A CA 1
ATOM 561 C C . ARG A 1 81 ? 30.469 -16.839 -31.320 1.00 87.88 81 ARG A C 1
ATOM 563 O O . ARG A 1 81 ? 30.647 -15.946 -32.147 1.00 87.88 81 ARG A O 1
ATOM 570 N N . GLY A 1 82 ? 31.224 -17.927 -31.268 1.00 84.50 82 GLY A N 1
ATOM 571 C CA . GLY A 1 82 ? 32.246 -18.226 -32.262 1.00 84.50 82 GLY A CA 1
ATOM 572 C C . GLY A 1 82 ? 31.657 -18.761 -33.576 1.00 84.50 82 GLY A C 1
ATOM 573 O O . GLY A 1 82 ? 30.483 -19.137 -33.623 1.00 84.50 82 GLY A O 1
ATOM 574 N N . PRO A 1 83 ? 32.468 -18.823 -34.647 1.00 76.38 83 PRO A N 1
ATOM 575 C CA . PRO A 1 83 ? 32.058 -19.329 -35.962 1.00 76.38 83 PRO A CA 1
ATOM 576 C C . PRO A 1 83 ? 31.509 -20.760 -35.926 1.00 76.38 83 PRO A C 1
ATOM 578 O O . PRO A 1 83 ? 30.576 -21.086 -36.648 1.00 76.38 83 PRO A O 1
ATOM 581 N N . ALA A 1 84 ? 32.070 -21.596 -35.048 1.00 82.25 84 ALA A N 1
ATOM 582 C CA . ALA A 1 84 ? 31.705 -23.000 -34.875 1.00 82.25 84 ALA A CA 1
ATOM 583 C C . ALA A 1 84 ? 30.520 -23.210 -33.908 1.00 82.25 84 ALA A C 1
ATOM 585 O O . ALA A 1 84 ? 30.231 -24.334 -33.514 1.00 82.25 84 ALA A O 1
ATOM 586 N N . GLY A 1 85 ? 29.845 -22.133 -33.488 1.00 78.75 85 GLY A N 1
ATOM 587 C CA . GLY A 1 85 ? 28.650 -22.201 -32.642 1.00 78.75 85 GLY A CA 1
ATOM 588 C C . GLY A 1 85 ? 28.904 -22.196 -31.131 1.00 78.75 85 GLY A C 1
ATOM 589 O O . GLY A 1 85 ? 27.939 -22.147 -30.371 1.00 78.75 85 GLY A O 1
ATOM 590 N N . ASN A 1 86 ? 30.159 -22.169 -30.671 1.00 86.56 86 ASN A N 1
ATOM 591 C CA . ASN A 1 86 ? 30.492 -22.041 -29.249 1.00 86.56 86 ASN A CA 1
ATOM 592 C C . ASN A 1 86 ? 30.009 -20.694 -28.686 1.00 86.56 86 ASN A C 1
ATOM 594 O O . ASN A 1 86 ? 30.243 -19.657 -29.302 1.00 86.56 86 ASN A O 1
ATOM 598 N N . VAL A 1 87 ? 29.360 -20.692 -27.517 1.00 87.00 87 VAL A N 1
ATOM 599 C CA . VAL A 1 87 ? 28.813 -19.477 -26.889 1.00 87.00 87 VAL A CA 1
ATOM 600 C C . VAL A 1 87 ? 29.433 -19.265 -25.509 1.00 87.00 87 VAL A C 1
ATOM 602 O O . VAL A 1 87 ? 29.420 -20.165 -24.677 1.00 87.00 87 VAL A O 1
ATOM 605 N N . ALA A 1 88 ? 29.935 -18.060 -25.255 1.00 86.75 88 ALA A N 1
ATOM 606 C CA . ALA A 1 88 ? 30.391 -17.605 -23.949 1.00 86.75 88 ALA A CA 1
ATOM 607 C C . ALA A 1 88 ? 29.537 -16.416 -23.501 1.00 86.75 88 ALA A C 1
ATOM 609 O O . ALA A 1 88 ? 29.414 -15.432 -24.230 1.00 86.75 88 ALA A O 1
ATOM 610 N N . VAL A 1 89 ? 28.954 -16.491 -22.305 1.00 87.88 89 VAL A N 1
ATOM 611 C CA . VAL A 1 89 ? 28.144 -15.410 -21.728 1.00 87.88 89 VAL A CA 1
ATOM 612 C C . VAL A 1 89 ? 28.707 -15.035 -20.367 1.00 87.88 89 VAL A C 1
ATOM 614 O O . VAL A 1 89 ? 28.881 -15.882 -19.497 1.00 87.88 89 VAL A O 1
ATOM 617 N N . ARG A 1 90 ? 28.958 -13.742 -20.179 1.00 86.50 90 ARG A N 1
ATOM 618 C CA . ARG A 1 90 ? 29.273 -13.123 -18.898 1.00 86.50 90 ARG A CA 1
ATOM 619 C C . ARG A 1 90 ? 28.082 -12.266 -18.466 1.00 86.50 90 ARG A C 1
ATOM 621 O O . ARG A 1 90 ? 27.799 -11.264 -19.132 1.00 86.50 90 ARG A O 1
ATOM 628 N N . PRO A 1 91 ? 27.382 -12.619 -17.378 1.00 80.94 91 PRO A N 1
ATOM 629 C CA . PRO A 1 91 ? 26.308 -11.786 -16.864 1.00 80.94 91 PRO A CA 1
ATOM 630 C C . PRO A 1 91 ? 26.840 -10.406 -16.454 1.00 80.94 91 PRO A C 1
ATOM 632 O O . PRO A 1 91 ? 27.960 -10.267 -15.961 1.00 80.94 91 PRO A O 1
ATOM 635 N N . GLY A 1 92 ? 26.041 -9.375 -16.723 1.00 80.31 92 GLY A N 1
ATOM 636 C CA . GLY A 1 92 ? 26.319 -8.011 -16.279 1.00 80.31 92 GLY A CA 1
ATOM 637 C C . GLY A 1 92 ? 25.871 -7.785 -14.842 1.00 80.31 92 GLY A C 1
ATOM 638 O O . GLY A 1 92 ? 25.105 -8.576 -14.290 1.00 80.31 92 GLY A O 1
ATOM 639 N N . TYR A 1 93 ? 26.311 -6.673 -14.259 1.00 79.06 93 TYR A N 1
ATOM 640 C CA . TYR A 1 93 ? 25.807 -6.245 -12.963 1.00 79.06 93 TYR A CA 1
ATOM 641 C C . TYR A 1 93 ? 24.360 -5.775 -13.123 1.00 79.06 93 TYR A C 1
ATOM 643 O O . TYR A 1 93 ? 24.082 -4.827 -13.857 1.00 79.06 93 TYR A O 1
ATOM 651 N N . ARG A 1 94 ? 23.428 -6.452 -12.451 1.00 70.06 94 ARG A N 1
ATOM 652 C CA . ARG A 1 94 ? 22.061 -5.963 -12.271 1.00 70.06 94 ARG A CA 1
ATOM 653 C C . ARG A 1 94 ? 21.977 -5.413 -10.850 1.00 70.06 94 ARG A C 1
ATOM 655 O O . ARG A 1 94 ? 22.231 -6.190 -9.928 1.00 70.06 94 ARG A O 1
ATOM 662 N N . PRO A 1 95 ? 21.668 -4.119 -10.650 1.00 67.56 95 PRO A N 1
ATOM 663 C CA . PRO A 1 95 ? 21.434 -3.619 -9.306 1.00 67.56 95 PRO A CA 1
ATOM 664 C C . PRO A 1 95 ? 20.303 -4.440 -8.664 1.00 67.56 95 PRO A C 1
ATOM 666 O O . PRO A 1 95 ? 19.336 -4.773 -9.361 1.00 67.56 95 PRO A O 1
ATOM 669 N N . PRO A 1 96 ? 20.414 -4.794 -7.372 1.00 69.81 96 PRO A N 1
ATOM 670 C CA . PRO A 1 96 ? 19.326 -5.433 -6.653 1.00 69.81 96 PRO A CA 1
ATOM 671 C C . PRO A 1 96 ? 18.091 -4.535 -6.744 1.00 69.81 96 PRO A C 1
ATOM 673 O O . PRO A 1 96 ? 18.097 -3.407 -6.253 1.00 69.81 96 PRO A O 1
ATOM 676 N N . VAL A 1 97 ? 17.035 -5.012 -7.401 1.00 65.06 97 VAL A N 1
ATOM 677 C CA . VAL A 1 97 ? 15.712 -4.417 -7.209 1.00 65.06 97 VAL A CA 1
ATOM 678 C C . VAL A 1 97 ? 15.327 -4.682 -5.751 1.00 65.06 97 VAL A C 1
ATOM 680 O O . VAL A 1 97 ? 15.470 -5.828 -5.315 1.00 65.06 97 VAL A O 1
ATOM 683 N N . PRO A 1 98 ? 14.899 -3.676 -4.966 1.00 63.75 98 PRO A N 1
ATOM 684 C CA . PRO A 1 98 ? 14.487 -3.909 -3.590 1.00 63.75 98 PRO A CA 1
ATOM 685 C C . PRO A 1 98 ? 13.307 -4.884 -3.585 1.00 63.75 98 PRO A C 1
ATOM 687 O O . PRO A 1 98 ? 12.183 -4.524 -3.931 1.00 63.75 98 PRO A O 1
ATOM 690 N N . ALA A 1 99 ? 13.562 -6.141 -3.234 1.00 59.50 99 ALA A N 1
ATOM 691 C CA . ALA A 1 99 ? 12.513 -7.119 -3.022 1.00 59.50 99 ALA A CA 1
ATOM 692 C C . ALA A 1 99 ? 11.819 -6.764 -1.699 1.00 59.50 99 ALA A C 1
ATOM 694 O O . ALA A 1 99 ? 12.413 -6.898 -0.633 1.00 59.50 99 ALA A O 1
ATOM 695 N N . GLY A 1 100 ? 10.587 -6.253 -1.776 1.00 64.88 100 GLY A N 1
ATOM 696 C CA . GLY A 1 100 ? 9.723 -6.028 -0.608 1.00 64.88 100 GLY A CA 1
ATOM 697 C C . GLY A 1 100 ? 9.568 -4.579 -0.135 1.00 64.88 100 GLY A C 1
ATOM 698 O O . GLY A 1 100 ? 8.815 -4.336 0.802 1.00 64.88 100 GLY A O 1
ATOM 699 N N . GLY A 1 101 ? 10.220 -3.605 -0.775 1.00 69.25 101 GLY A N 1
ATOM 700 C CA . GLY A 1 101 ? 9.978 -2.186 -0.499 1.00 69.25 101 GLY A CA 1
ATOM 701 C C . GLY A 1 101 ? 8.795 -1.665 -1.310 1.00 69.25 101 GLY A C 1
ATOM 702 O O . GLY A 1 101 ? 8.745 -1.873 -2.522 1.00 69.25 101 GLY A O 1
ATOM 703 N N . TRP A 1 102 ? 7.850 -0.970 -0.672 1.00 73.75 102 TRP A N 1
ATOM 704 C CA . TRP A 1 102 ? 6.810 -0.251 -1.408 1.00 73.75 102 TRP A CA 1
ATOM 705 C C . TRP A 1 102 ? 7.470 0.777 -2.337 1.00 73.75 102 TRP A C 1
ATOM 707 O O . TRP A 1 102 ? 8.111 1.728 -1.886 1.00 73.75 102 TRP A O 1
ATOM 717 N N . TYR A 1 103 ? 7.351 0.560 -3.646 1.00 70.50 103 TYR A N 1
ATOM 718 C CA . TYR A 1 103 ? 7.864 1.473 -4.658 1.00 70.50 103 TYR A CA 1
ATOM 719 C C . TYR A 1 103 ? 6.843 2.585 -4.875 1.00 70.50 103 TYR A C 1
ATOM 721 O O . TYR A 1 103 ? 5.762 2.328 -5.406 1.00 70.50 103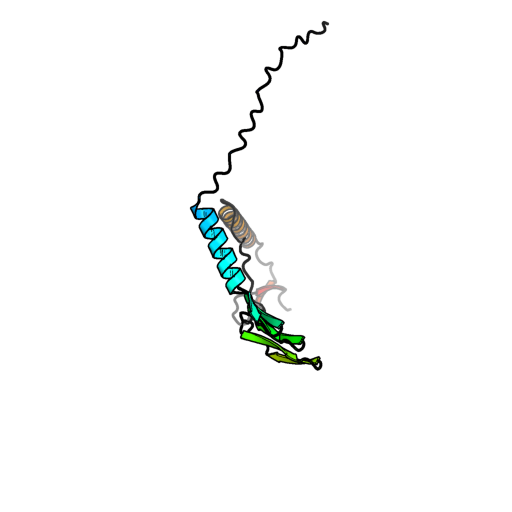 TYR A O 1
ATOM 729 N N . ARG A 1 104 ? 7.181 3.819 -4.478 1.00 73.88 104 ARG A N 1
ATOM 730 C CA . ARG A 1 104 ? 6.341 4.989 -4.756 1.00 73.88 104 ARG A CA 1
ATOM 731 C C . ARG A 1 104 ? 6.291 5.205 -6.271 1.00 73.88 104 ARG A C 1
ATOM 733 O O . ARG A 1 104 ? 7.323 5.552 -6.847 1.00 73.88 104 ARG A O 1
ATOM 740 N N . PRO A 1 105 ? 5.128 5.049 -6.926 1.00 80.31 105 PRO A N 1
ATOM 741 C CA . PRO A 1 105 ? 5.024 5.321 -8.350 1.00 80.31 105 PRO A CA 1
ATOM 742 C C . PRO A 1 105 ? 5.366 6.792 -8.631 1.00 80.31 105 PRO A C 1
ATOM 744 O O . PRO A 1 105 ? 5.023 7.660 -7.821 1.00 80.31 105 PRO A O 1
ATOM 747 N N . PRO A 1 106 ? 5.980 7.114 -9.782 1.00 76.94 106 PRO A N 1
ATOM 748 C CA . PRO A 1 106 ? 6.323 8.494 -10.127 1.00 76.94 106 PRO A CA 1
ATOM 749 C C . PRO A 1 106 ? 5.104 9.434 -10.216 1.00 76.94 106 PRO A C 1
ATOM 751 O O . PRO A 1 106 ? 5.267 10.640 -10.074 1.00 76.94 106 PRO A O 1
ATOM 754 N N . SER A 1 107 ? 3.877 8.912 -10.368 1.00 79.44 107 SER A N 1
ATOM 755 C CA . SER A 1 107 ? 2.632 9.703 -10.353 1.00 79.44 107 SER A CA 1
ATOM 756 C C . SER A 1 107 ? 1.972 9.830 -8.969 1.00 79.44 107 SER A C 1
ATOM 758 O O . SER A 1 107 ? 0.782 10.132 -8.875 1.00 79.44 107 SER A O 1
ATOM 760 N N . TYR A 1 108 ? 2.694 9.559 -7.879 1.00 77.88 108 TYR A N 1
ATOM 761 C CA . TYR A 1 108 ? 2.152 9.654 -6.522 1.00 77.88 108 TYR A CA 1
ATOM 762 C C . TYR A 1 108 ? 2.206 11.101 -6.016 1.00 77.88 108 TYR A C 1
ATOM 764 O O . TYR A 1 108 ? 3.047 11.468 -5.187 1.00 77.88 108 TYR A O 1
ATOM 772 N N . TRP A 1 109 ? 1.312 11.937 -6.535 1.00 82.06 109 TRP A N 1
ATOM 773 C CA . TRP A 1 109 ? 1.031 13.274 -6.022 1.00 82.06 109 TRP A CA 1
ATOM 774 C C . TRP A 1 109 ? -0.455 13.393 -5.678 1.00 82.06 109 TRP A C 1
ATOM 776 O O . TRP A 1 109 ? -1.316 12.796 -6.324 1.00 82.06 109 TRP A O 1
ATOM 786 N N . TRP A 1 110 ? -0.774 14.173 -4.648 1.00 86.94 110 TRP A N 1
ATOM 787 C CA . TRP A 1 110 ? -2.157 14.525 -4.345 1.00 86.94 110 TRP A CA 1
ATOM 788 C C . TRP A 1 110 ? -2.590 15.662 -5.269 1.00 86.94 110 TRP A C 1
ATOM 790 O O . TRP A 1 110 ? -1.822 16.593 -5.512 1.00 86.94 110 TRP A O 1
ATOM 800 N N . ARG A 1 111 ? -3.826 15.614 -5.779 1.00 81.75 111 ARG A N 1
ATOM 801 C CA . ARG A 1 111 ? -4.415 16.773 -6.469 1.00 81.75 111 ARG A CA 1
ATOM 802 C C . ARG A 1 111 ? -4.484 17.960 -5.492 1.00 81.75 111 ARG A C 1
ATOM 804 O O . ARG A 1 111 ? -4.632 17.718 -4.289 1.00 81.75 111 ARG A O 1
ATOM 811 N N . PRO A 1 112 ? -4.422 19.217 -5.969 1.00 75.94 112 PRO A N 1
ATOM 812 C CA . PRO A 1 112 ? -4.637 20.383 -5.115 1.00 75.94 112 PRO A CA 1
ATOM 813 C C . PRO A 1 112 ? -5.943 20.215 -4.320 1.00 75.94 112 PRO A C 1
ATOM 815 O O . PRO A 1 112 ? -7.003 20.022 -4.908 1.00 75.94 112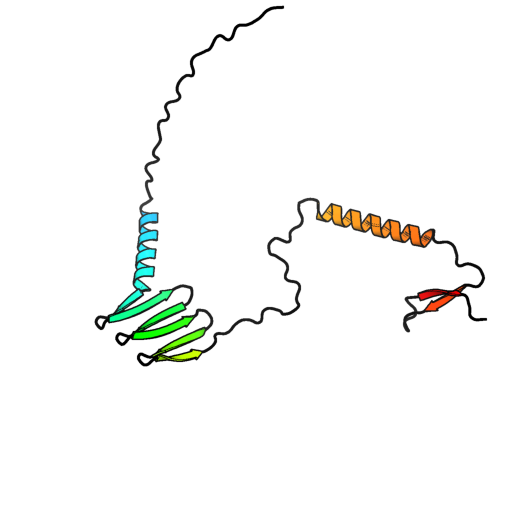 PRO A O 1
ATOM 818 N N . GLY A 1 113 ? -5.844 20.174 -2.987 1.00 83.56 113 GLY A N 1
ATOM 819 C CA . GLY A 1 113 ? -6.970 19.954 -2.066 1.00 83.56 113 GLY A CA 1
ATOM 820 C C . GLY A 1 113 ? -7.201 18.510 -1.598 1.00 83.56 113 GLY A C 1
ATOM 821 O O . GLY A 1 113 ? -7.789 18.314 -0.538 1.00 83.56 113 GLY A O 1
ATOM 822 N N . ALA A 1 114 ? -6.689 17.487 -2.288 1.00 86.19 114 ALA A N 1
ATOM 823 C CA . ALA A 1 114 ? -6.920 16.093 -1.890 1.00 86.19 114 ALA A CA 1
ATOM 824 C C . ALA A 1 114 ? -6.186 15.719 -0.589 1.00 86.19 114 ALA A C 1
ATOM 826 O O . ALA A 1 114 ? -6.714 14.959 0.216 1.00 86.19 114 ALA A O 1
ATOM 827 N N . ALA A 1 115 ? -5.020 16.321 -0.332 1.00 86.75 115 ALA A N 1
ATOM 828 C CA . ALA A 1 115 ? -4.332 16.181 0.952 1.00 86.75 115 ALA A CA 1
ATOM 829 C C . ALA A 1 115 ? -5.141 16.793 2.113 1.00 86.75 115 ALA A C 1
ATOM 831 O O . ALA A 1 115 ? -5.197 16.220 3.198 1.00 86.75 115 ALA A O 1
ATOM 832 N N . VAL A 1 116 ? -5.813 17.925 1.870 1.00 89.00 116 VAL A N 1
ATOM 833 C CA . VAL A 1 116 ? -6.666 18.591 2.869 1.00 89.00 116 VAL A CA 1
ATOM 834 C C . VAL A 1 116 ? -7.925 17.769 3.126 1.00 89.00 116 VAL A C 1
ATOM 836 O O . VAL A 1 116 ? -8.264 17.522 4.277 1.00 89.00 116 VAL A O 1
ATOM 839 N N . ALA A 1 117 ? -8.579 17.281 2.069 1.00 90.38 117 ALA A N 1
ATOM 840 C CA . ALA A 1 117 ? -9.742 16.407 2.189 1.00 90.38 117 ALA A CA 1
ATOM 841 C C . ALA A 1 117 ? -9.405 15.105 2.935 1.00 90.38 117 ALA A C 1
ATOM 843 O O . ALA A 1 117 ? -10.161 14.691 3.810 1.00 90.38 117 ALA A O 1
ATOM 844 N N . ALA A 1 118 ? -8.251 14.495 2.644 1.00 90.94 118 ALA A N 1
ATOM 845 C CA . ALA A 1 118 ? -7.774 13.317 3.362 1.00 90.94 118 ALA A CA 1
ATOM 846 C C . ALA A 1 118 ? -7.520 13.621 4.846 1.00 90.94 118 ALA A C 1
ATOM 848 O O . ALA A 1 118 ? -7.979 12.878 5.708 1.00 90.94 118 ALA A O 1
ATOM 849 N N . GLY A 1 119 ? -6.853 14.737 5.155 1.00 91.06 119 GLY A N 1
ATOM 850 C CA . GLY A 1 119 ? -6.637 15.173 6.536 1.00 91.06 119 GLY A CA 1
ATOM 851 C C . GLY A 1 119 ? -7.946 15.420 7.290 1.00 91.06 119 GLY A C 1
ATOM 852 O O . GLY A 1 119 ? -8.104 14.950 8.413 1.00 91.06 119 GLY A O 1
ATOM 853 N N . ALA A 1 120 ? -8.913 16.089 6.657 1.00 95.56 120 ALA A N 1
ATOM 854 C CA . ALA A 1 120 ? -10.230 16.329 7.239 1.00 95.56 120 ALA A CA 1
ATOM 855 C C . ALA A 1 120 ? -10.984 15.017 7.490 1.00 95.56 120 ALA A C 1
ATOM 857 O O . ALA A 1 120 ? -11.498 14.812 8.584 1.00 95.56 120 ALA A O 1
ATOM 858 N N . ALA A 1 121 ? -10.998 14.102 6.516 1.00 94.81 121 ALA A N 1
ATOM 859 C CA . ALA A 1 121 ? -11.620 12.790 6.668 1.00 94.81 121 ALA A CA 1
ATOM 860 C C . ALA A 1 121 ? -11.019 12.013 7.848 1.00 94.81 121 ALA A C 1
ATOM 862 O O . ALA A 1 121 ? -11.761 11.480 8.671 1.00 94.81 121 ALA A O 1
ATOM 863 N N . LEU A 1 122 ? -9.689 12.011 7.979 1.00 95.06 122 LEU A N 1
ATOM 864 C CA . LEU A 1 122 ? -9.013 11.404 9.125 1.00 95.06 122 LEU A CA 1
ATOM 865 C C . LEU A 1 122 ? -9.408 12.083 10.442 1.00 95.06 122 LEU A C 1
ATOM 867 O O . LEU A 1 122 ? -9.680 11.384 11.412 1.00 95.06 122 LEU A O 1
ATOM 871 N N . GLY A 1 123 ? -9.506 13.413 10.469 1.00 96.62 123 GLY A N 1
ATOM 872 C CA . GLY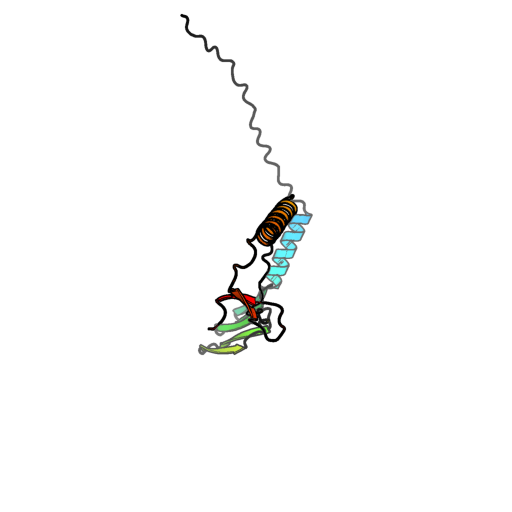 A 1 123 ? -9.977 14.162 11.637 1.00 96.62 123 GLY A CA 1
ATOM 873 C C . GLY A 1 123 ? -11.415 13.819 12.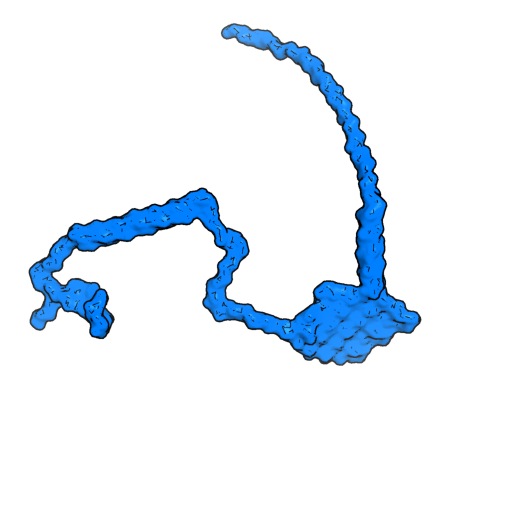047 1.00 96.62 123 GLY A C 1
ATOM 874 O O . GLY A 1 123 ? -11.699 13.667 13.232 1.00 96.62 123 GLY A O 1
ATOM 875 N N . PHE A 1 124 ? -12.325 13.639 11.086 1.00 96.50 124 PHE A N 1
ATOM 876 C CA . PHE A 1 124 ? -13.699 13.221 11.381 1.00 96.50 124 PHE A CA 1
ATOM 877 C C . PHE A 1 124 ? -13.762 11.793 11.922 1.00 96.50 124 PHE A C 1
ATOM 879 O O . PHE A 1 124 ? -14.491 11.538 12.876 1.00 96.50 124 PHE A O 1
ATOM 886 N N . VAL A 1 125 ? -12.984 10.870 11.350 1.00 97.12 125 VAL A N 1
ATOM 887 C CA . VAL A 1 125 ? -12.927 9.480 11.823 1.00 97.12 125 VAL A CA 1
ATOM 888 C C . VAL A 1 125 ? -12.365 9.407 13.241 1.00 97.12 125 VAL A C 1
ATOM 890 O O . VAL A 1 125 ? -12.925 8.699 14.075 1.00 97.12 125 VAL A O 1
ATOM 893 N N . THR A 1 126 ? -11.299 10.149 13.553 1.00 96.44 126 THR A N 1
ATOM 894 C CA . THR A 1 126 ? -10.728 10.155 14.908 1.00 96.44 126 THR A CA 1
ATOM 895 C C . THR A 1 126 ? -11.672 10.794 15.920 1.00 96.44 126 THR A C 1
ATOM 897 O O . THR A 1 126 ? -11.839 10.249 17.010 1.00 96.44 126 THR A O 1
ATOM 900 N N . ALA A 1 127 ? -12.346 11.890 15.561 1.00 91.88 127 ALA A N 1
ATOM 901 C CA . ALA A 1 127 ? -13.368 12.498 16.407 1.00 91.88 127 ALA A CA 1
ATOM 902 C C . ALA A 1 127 ? -14.540 11.536 16.659 1.00 91.88 127 ALA A C 1
ATOM 904 O O . ALA A 1 127 ? -14.948 11.366 17.803 1.00 91.88 127 ALA A O 1
ATOM 905 N N . ALA A 1 128 ? -15.038 10.857 15.621 1.00 93.19 128 ALA A N 1
ATOM 906 C CA . ALA A 1 128 ? -16.114 9.874 15.748 1.00 93.19 128 ALA A CA 1
ATOM 907 C C . ALA A 1 128 ? -15.707 8.664 16.604 1.00 93.19 128 ALA A C 1
ATOM 909 O O . ALA A 1 128 ? -16.498 8.165 17.399 1.00 93.19 128 ALA A O 1
ATOM 910 N N . ALA A 1 129 ? -14.462 8.199 16.480 1.00 93.75 129 ALA A N 1
ATOM 911 C CA . ALA A 1 129 ? -13.942 7.129 17.324 1.00 93.75 129 ALA A CA 1
ATOM 912 C C . ALA A 1 129 ? -13.837 7.569 18.793 1.00 93.75 129 ALA A C 1
ATOM 914 O O . ALA A 1 129 ? -14.197 6.813 19.694 1.00 93.75 129 ALA A O 1
ATOM 915 N N . ALA A 1 130 ? -13.390 8.803 19.042 1.00 91.88 130 ALA A N 1
ATOM 916 C CA . ALA A 1 130 ? -13.308 9.359 20.387 1.00 91.88 130 ALA A CA 1
ATOM 917 C C . ALA A 1 130 ? -14.695 9.535 21.021 1.00 91.88 130 ALA A C 1
ATOM 919 O O . ALA A 1 130 ? -14.873 9.198 22.191 1.00 91.88 130 ALA A O 1
ATOM 920 N N . THR A 1 131 ? -15.688 10.011 20.262 1.00 91.69 131 THR A N 1
ATOM 921 C CA . THR A 1 131 ? -17.062 10.122 20.766 1.00 91.69 131 THR A CA 1
ATOM 922 C C . THR A 1 131 ? -17.657 8.750 21.031 1.00 91.69 131 THR A C 1
ATOM 924 O O . THR A 1 131 ? -18.217 8.564 22.101 1.00 91.69 131 THR A O 1
ATOM 927 N N . ALA A 1 132 ? -17.474 7.778 20.133 1.00 88.88 132 ALA A N 1
ATOM 928 C CA . ALA A 1 132 ? -17.929 6.405 20.342 1.00 88.88 132 ALA A CA 1
ATOM 929 C C . ALA A 1 132 ? -17.323 5.784 21.608 1.00 88.88 132 ALA A C 1
ATOM 931 O O . ALA A 1 132 ? -18.029 5.129 22.370 1.00 88.88 132 ALA A O 1
ATOM 932 N N . TYR A 1 133 ? -16.037 6.023 21.873 1.00 85.75 133 TYR A N 1
ATOM 933 C CA . TYR A 1 133 ? -15.406 5.585 23.115 1.00 85.75 133 TYR A CA 1
ATOM 934 C C . TYR A 1 133 ? -15.998 6.296 24.340 1.00 85.75 133 TYR A C 1
ATOM 936 O O . TYR A 1 133 ? -16.332 5.650 25.327 1.00 85.75 133 TYR A O 1
ATOM 944 N N . ALA A 1 134 ? -16.179 7.617 24.278 1.00 86.69 134 ALA A N 1
ATOM 945 C CA . ALA A 1 134 ? -16.698 8.403 25.398 1.00 86.69 134 ALA A CA 1
ATOM 946 C C . ALA A 1 134 ? -18.176 8.119 25.719 1.00 86.69 134 ALA A C 1
ATOM 948 O O . ALA A 1 134 ? -18.581 8.220 26.873 1.00 86.69 134 ALA A O 1
ATOM 949 N N . THR A 1 135 ? -18.982 7.780 24.712 1.00 85.38 135 THR A N 1
ATOM 950 C CA . THR A 1 135 ? -20.402 7.437 24.871 1.00 85.38 135 THR A CA 1
ATOM 951 C C . THR A 1 135 ? -20.638 5.938 25.016 1.00 85.38 135 THR A C 1
ATOM 953 O O . THR A 1 135 ? -21.790 5.514 25.139 1.00 85.38 135 THR A O 1
ATOM 956 N N . SER A 1 136 ? -19.573 5.129 25.016 1.00 81.94 136 SER A N 1
ATOM 957 C CA . SER A 1 136 ? -19.683 3.698 25.280 1.00 81.94 136 SER A CA 1
ATOM 958 C C . SER A 1 136 ? -20.306 3.480 26.663 1.00 81.94 136 SER A C 1
ATOM 960 O O . SER A 1 136 ? -19.890 4.134 27.625 1.00 81.94 136 SER A O 1
ATOM 962 N N . PRO A 1 137 ? -21.301 2.580 26.790 1.00 77.56 137 PRO A N 1
ATOM 963 C CA . PRO A 1 137 ? -21.890 2.257 28.079 1.00 77.56 137 PRO A CA 1
ATOM 964 C C . PRO A 1 137 ? -20.811 1.848 29.078 1.00 77.56 137 PRO A C 1
ATOM 966 O O . PRO A 1 137 ? -19.873 1.127 28.729 1.00 77.56 137 PRO A O 1
ATOM 969 N N . ALA A 1 138 ? -20.966 2.277 30.330 1.00 75.94 138 ALA A N 1
ATOM 970 C CA . ALA A 1 138 ? -20.132 1.767 31.408 1.00 75.94 138 ALA A CA 1
ATOM 971 C C . ALA A 1 138 ? -20.224 0.225 31.457 1.00 75.94 138 ALA A C 1
ATOM 973 O O . ALA A 1 138 ? -21.297 -0.327 31.181 1.00 75.94 138 ALA A O 1
ATOM 974 N N . PRO A 1 139 ? -19.124 -0.478 31.793 1.00 79.94 139 PRO A N 1
ATOM 975 C CA . PRO A 1 139 ? -19.127 -1.934 31.881 1.00 79.94 139 PRO A CA 1
ATOM 976 C C . PRO A 1 139 ? -20.215 -2.394 32.856 1.00 79.94 139 PRO A C 1
ATOM 978 O O . PRO A 1 139 ? -20.367 -1.838 33.947 1.00 79.94 139 PRO A O 1
ATOM 981 N N . ALA A 1 140 ? -21.004 -3.388 32.445 1.00 78.88 140 ALA A N 1
ATOM 982 C CA . ALA A 1 140 ? -22.093 -3.894 33.272 1.00 78.88 140 ALA A CA 1
ATOM 983 C C . ALA A 1 140 ? -21.543 -4.546 34.552 1.00 78.88 140 ALA A C 1
ATOM 985 O O . ALA A 1 140 ? -20.430 -5.081 34.564 1.00 78.88 140 ALA A O 1
ATOM 986 N N . ALA A 1 141 ? -22.339 -4.541 35.624 1.00 82.12 141 ALA A N 1
ATOM 987 C CA . ALA A 1 141 ? -21.993 -5.249 36.853 1.00 82.12 141 ALA A CA 1
ATOM 988 C C . ALA A 1 141 ? -21.693 -6.733 36.550 1.00 82.12 141 ALA A C 1
ATOM 990 O O . ALA A 1 141 ? -22.482 -7.404 35.887 1.00 82.12 141 ALA A O 1
ATOM 991 N N . GLY A 1 142 ? -20.541 -7.227 37.019 1.00 87.25 142 GLY A N 1
ATOM 992 C CA . GLY A 1 142 ? -20.058 -8.588 36.745 1.00 87.25 142 GLY A CA 1
ATOM 993 C C . GLY A 1 142 ? -19.086 -8.722 35.564 1.00 87.25 142 GLY A C 1
ATOM 994 O O . GLY A 1 142 ? -18.716 -9.848 35.233 1.00 87.25 142 GLY A O 1
ATOM 995 N N . GLN A 1 143 ? -18.654 -7.615 34.946 1.00 89.94 143 GLN A N 1
ATOM 996 C CA . GLN A 1 143 ? -17.565 -7.614 33.963 1.00 89.94 143 GLN A CA 1
ATOM 997 C C . GLN A 1 143 ? -16.213 -7.251 34.600 1.00 89.94 143 GLN A C 1
ATOM 999 O O . GLN A 1 143 ? -16.101 -6.297 35.369 1.00 89.94 143 GLN A O 1
ATOM 1004 N N . CYS A 1 144 ? -15.180 -8.007 34.243 1.00 90.19 144 CYS A N 1
ATOM 1005 C CA . CYS A 1 144 ? -13.788 -7.848 34.635 1.00 90.19 144 CYS A CA 1
ATOM 1006 C C . CYS A 1 144 ? -12.949 -7.427 33.415 1.00 90.19 144 CYS A C 1
ATOM 1008 O O . CYS A 1 144 ? -13.208 -7.856 32.292 1.00 90.19 144 CYS A O 1
ATOM 1010 N N . TRP A 1 145 ? -11.939 -6.577 33.623 1.00 90.69 145 TRP A N 1
ATOM 1011 C CA . TRP A 1 145 ? -11.009 -6.162 32.568 1.00 90.69 145 TRP A CA 1
ATOM 1012 C C . TRP A 1 145 ? -9.874 -7.179 32.400 1.00 90.69 145 TRP A C 1
ATOM 1014 O O . TRP A 1 145 ? -9.187 -7.512 33.368 1.00 90.69 145 TRP A O 1
ATOM 1024 N N . TYR A 1 146 ? -9.628 -7.618 31.167 1.00 90.50 146 TYR A N 1
ATOM 1025 C CA . TYR A 1 146 ? -8.585 -8.574 30.803 1.00 90.50 146 TYR A CA 1
ATOM 1026 C C . TYR A 1 146 ? -7.544 -7.928 29.900 1.00 90.50 146 TYR A C 1
ATOM 1028 O O . TYR A 1 146 ? -7.877 -7.346 28.872 1.00 90.50 146 TYR A O 1
ATOM 1036 N N . TYR A 1 147 ? -6.266 -8.070 30.253 1.00 93.25 147 TYR A N 1
ATOM 1037 C CA . TYR A 1 147 ? -5.163 -7.572 29.435 1.00 93.25 147 TYR A CA 1
ATOM 1038 C C . TYR A 1 147 ? -4.737 -8.604 28.392 1.00 93.25 147 TYR A C 1
ATOM 1040 O O . TYR A 1 147 ? -4.510 -9.767 28.715 1.00 93.25 147 TYR A O 1
ATOM 1048 N N . THR A 1 148 ? -4.553 -8.161 27.151 1.00 94.69 148 THR A N 1
ATOM 1049 C CA . THR A 1 148 ? -4.090 -9.009 26.038 1.00 94.69 148 THR A CA 1
ATOM 1050 C C . THR A 1 148 ? -2.576 -8.962 25.839 1.00 94.69 148 THR A C 1
ATOM 1052 O O . THR A 1 148 ? -2.022 -9.755 25.081 1.00 94.69 148 THR A O 1
ATOM 1055 N N . ASN A 1 149 ? -1.887 -8.041 26.516 1.00 93.94 149 ASN A N 1
ATOM 1056 C CA . ASN A 1 149 ? -0.447 -7.831 26.396 1.00 93.94 149 ASN A CA 1
ATOM 1057 C C . ASN A 1 149 ? 0.197 -7.712 27.793 1.00 93.94 149 ASN A C 1
ATOM 1059 O O . ASN A 1 149 ? -0.367 -7.018 28.647 1.00 93.94 149 ASN A O 1
ATOM 1063 N N . PRO A 1 150 ? 1.387 -8.308 28.038 1.00 90.69 150 PRO A N 1
ATOM 1064 C CA . PRO A 1 150 ? 2.140 -8.145 29.290 1.00 90.69 150 PRO A CA 1
ATOM 1065 C C . PRO A 1 150 ? 2.411 -6.687 29.694 1.00 90.69 150 PRO A C 1
ATOM 1067 O O . PRO A 1 150 ? 2.545 -6.399 30.879 1.00 90.69 150 PRO A O 1
ATOM 1070 N N . GLN A 1 151 ? 2.445 -5.757 28.739 1.00 91.81 151 GLN A N 1
ATOM 1071 C CA . GLN A 1 151 ? 2.608 -4.320 28.987 1.00 91.81 151 GLN A CA 1
ATOM 1072 C C . GLN A 1 151 ? 1.341 -3.639 29.548 1.00 91.81 151 GLN A C 1
ATOM 1074 O O . GLN A 1 151 ? 1.380 -2.454 29.856 1.00 91.81 151 GLN A O 1
ATOM 1079 N N . ARG A 1 152 ? 0.214 -4.359 29.686 1.00 89.81 152 ARG A N 1
ATOM 1080 C CA . ARG A 1 152 ? -1.063 -3.866 30.247 1.00 89.81 152 ARG A CA 1
ATOM 1081 C C . ARG A 1 152 ? -1.639 -2.610 29.572 1.00 89.81 152 ARG A C 1
ATOM 1083 O O . ARG A 1 152 ? -2.345 -1.828 30.200 1.00 89.81 152 ARG A O 1
ATOM 1090 N N . THR A 1 153 ? -1.373 -2.423 28.282 1.00 89.12 153 THR A N 1
ATOM 1091 C CA . THR A 1 153 ? -1.862 -1.272 27.495 1.00 89.12 153 THR A CA 1
ATOM 1092 C C . THR A 1 153 ? -3.078 -1.582 26.626 1.00 89.12 153 THR A C 1
ATOM 1094 O O . THR A 1 153 ? -3.724 -0.667 26.127 1.00 89.12 153 THR A O 1
ATOM 1097 N N . GLN A 1 154 ? -3.393 -2.860 26.426 1.00 89.62 154 GLN A N 1
ATOM 1098 C CA . GLN A 1 154 ? -4.510 -3.322 25.605 1.00 89.62 154 GLN A CA 1
ATOM 1099 C C . GLN A 1 154 ? -5.294 -4.377 26.377 1.00 89.62 154 GLN A C 1
ATOM 1101 O O . GLN A 1 154 ? -4.705 -5.174 27.115 1.00 89.62 154 GLN A O 1
ATOM 1106 N N . GLY A 1 155 ? -6.613 -4.366 26.216 1.00 91.31 155 GLY A N 1
ATOM 1107 C CA . GLY A 1 155 ? -7.496 -5.282 26.914 1.00 91.31 155 GLY A CA 1
ATOM 1108 C C . GLY A 1 155 ? -8.949 -5.180 26.474 1.00 91.31 155 GLY A C 1
ATOM 1109 O O . GLY A 1 155 ? -9.288 -4.383 25.598 1.00 91.31 155 GLY A O 1
ATOM 1110 N N . PHE A 1 156 ? -9.782 -6.020 27.075 1.00 89.75 156 PHE A N 1
ATOM 1111 C CA . PHE A 1 156 ? -11.219 -6.082 26.842 1.00 89.75 156 PHE A CA 1
ATOM 1112 C C . PHE A 1 156 ? -11.957 -6.368 28.152 1.00 89.75 156 PHE A C 1
ATOM 1114 O O . PHE A 1 156 ? -11.380 -6.902 29.098 1.00 89.75 156 PHE A O 1
ATOM 1121 N N . TRP A 1 157 ? -13.232 -5.994 28.209 1.00 89.31 157 TRP A N 1
ATOM 1122 C CA . TRP A 1 157 ? -14.130 -6.378 29.295 1.00 89.31 157 TRP A CA 1
ATOM 1123 C C . TRP A 1 157 ? -14.768 -7.728 28.965 1.00 89.31 157 TRP A C 1
ATOM 1125 O O . TRP A 1 157 ? -15.235 -7.918 27.844 1.00 89.31 157 TRP A O 1
ATOM 1135 N N . ASP A 1 158 ? -14.788 -8.650 29.923 1.00 90.88 158 ASP A N 1
ATOM 1136 C CA . ASP A 1 158 ? -15.504 -9.927 29.810 1.00 90.88 158 ASP A CA 1
ATOM 1137 C C . ASP A 1 158 ? -16.106 -10.321 31.163 1.00 90.88 158 ASP A C 1
ATOM 1139 O O . ASP A 1 158 ? -15.824 -9.698 32.184 1.00 90.88 158 ASP A O 1
ATOM 1143 N N . ILE A 1 159 ? -16.961 -11.337 31.191 1.00 90.94 159 ILE A N 1
ATOM 1144 C CA . ILE A 1 159 ? -17.619 -11.826 32.402 1.00 90.94 159 ILE A CA 1
ATOM 1145 C C . ILE A 1 159 ? -16.564 -12.345 33.383 1.00 90.94 159 ILE A C 1
ATOM 1147 O O . ILE A 1 159 ? -15.716 -13.163 33.028 1.00 90.94 159 ILE A O 1
ATOM 1151 N N . CYS A 1 160 ? -16.638 -11.889 34.635 1.00 90.06 160 CYS A N 1
ATOM 1152 C CA . CYS A 1 160 ? -15.735 -12.356 35.679 1.00 90.06 160 CYS A CA 1
ATOM 1153 C C . CYS A 1 160 ? -15.851 -13.885 35.857 1.00 90.06 160 CYS A C 1
ATOM 1155 O O . CYS A 1 160 ? -16.961 -14.430 35.799 1.00 90.06 160 CYS A O 1
ATOM 1157 N N . PRO A 1 161 ? -14.735 -14.590 36.117 1.00 88.81 161 PRO A N 1
ATOM 1158 C CA . PRO A 1 161 ? -14.795 -16.010 36.413 1.00 88.81 161 PRO A CA 1
ATOM 1159 C C . PRO A 1 161 ? -15.579 -16.206 37.716 1.00 88.81 161 PRO A C 1
ATOM 1161 O O . PRO A 1 161 ? -15.454 -15.401 38.642 1.00 88.81 161 PRO A O 1
ATOM 1164 N N . ARG A 1 162 ? -16.412 -17.249 37.758 1.00 81.56 162 ARG A N 1
ATOM 1165 C CA . ARG A 1 162 ? -17.113 -17.659 38.979 1.00 81.56 162 ARG A CA 1
ATOM 1166 C C . ARG A 1 162 ? -16.180 -18.384 39.935 1.00 81.56 162 ARG A C 1
ATOM 1168 O O . ARG A 1 162 ? -15.316 -19.134 39.430 1.00 81.56 162 ARG A O 1
#

Foldseek 3Di:
DDDDDDDDDDDPDDPPPPPPVPPPVDVVNVVVVVVVVVVQVVQWDADPLGKIWHQDPQWIWIADSLGKIKTAGPQGWIWIADSVGDIDTDDGDDPDDPDPDDDDPPPPDADVCRVVVVVVVVVVVVVVVVVCVVPPDDDDPQWDWDAPDPVRPDTDIDGDDD

Radius of gyration: 38.35 Å; chains: 1; bounding box: 88×58×88 Å